Protein AF-A0A2S8PUI9-F1 (afdb_monomer)

Sequence (69 aa):
EELQQQAKLQKQQLIAEATNQIAPLQDAMDLNMANDEEKAQLVAWKKYQISLSRIDVTSAPDINWPKKP

Foldseek 3Di:
DVQLVVLVVVLVVLLVVLVVLLVVLVVCVVVVNHDPVSVVLNVQSVVLNVVSVPWDSVPPPPTDRDDRD

pLDDT: mean 96.32, std 3.3, range [76.81, 98.62]

Solvent-accessible surface area (backbone atoms only — not comparable to full-atom values): 3923 Å² total; per-residue (Å²): 109,70,56,34,50,52,41,48,51,51,48,51,52,55,40,51,51,32,49,64,59,36,49,62,39,48,51,27,51,76,68,73,66,48,50,74,66,44,50,52,49,36,53,40,35,52,52,44,38,54,53,54,71,67,58,67,40,83,50,45,84,77,61,86,76,78,74,82,119

Radius of gyration: 14.12 Å; Cα contacts (8 Å, |Δi|>4): 55; chains: 1; bounding box: 31×14×39 Å

Nearest PDB structures (foldseek):
  7ui9-assembly1_j  TM=5.247E-01  e=3.679E+00  Saccharomyces cerevisiae S288C
  6he1-assembly1_A  TM=5.419E-01  e=5.757E+00  Pseudomonas aeruginosa
  7uio-assembly1_Bj  TM=4.665E-01  e=3.036E+00  Saccharomyces cerevisiae S288C
  6hdz-assembly1_A  TM=5.306E-01  e=6.976E+00  Pseudomonas aeruginosa

Structure (mmCIF, N/CA/C/O backbone):
data_AF-A0A2S8PUI9-F1
#
_entry.id   AF-A0A2S8PUI9-F1
#
loop_
_atom_site.group_PDB
_atom_site.id
_atom_site.type_symbol
_atom_site.label_atom_id
_atom_site.label_alt_id
_atom_site.label_comp_id
_atom_site.label_asym_id
_atom_site.label_entity_id
_atom_site.label_seq_id
_atom_site.pdbx_PDB_ins_code
_atom_site.Cartn_x
_atom_site.Cartn_y
_atom_site.Cartn_z
_atom_site.occupancy
_atom_site.B_iso_or_equiv
_atom_site.auth_seq_id
_atom_site.auth_comp_id
_atom_site.auth_asym_id
_atom_site.auth_atom_id
_atom_site.pdbx_PDB_model_num
ATOM 1 N N . GLU A 1 1 ? -14.826 2.924 20.637 1.00 76.81 1 GLU A N 1
ATOM 2 C CA . GLU A 1 1 ? -13.623 3.719 20.292 1.00 76.81 1 GLU A CA 1
ATOM 3 C C . GLU A 1 1 ? -12.404 2.843 20.004 1.00 76.81 1 GLU A C 1
ATOM 5 O O . GLU A 1 1 ? -11.813 3.008 18.945 1.00 76.81 1 GLU A O 1
ATOM 10 N N . GLU A 1 2 ? -12.078 1.861 20.853 1.00 92.31 2 GLU A N 1
ATOM 11 C CA . GLU A 1 2 ? -10.931 0.952 20.653 1.00 92.31 2 GLU A CA 1
ATOM 12 C C . GLU A 1 2 ? -10.926 0.234 19.287 1.00 92.31 2 GLU A C 1
ATOM 14 O O . GLU A 1 2 ? -9.932 0.293 18.566 1.00 92.31 2 GLU A O 1
ATOM 19 N N . LEU A 1 3 ? -12.057 -0.350 18.870 1.00 92.88 3 LEU A N 1
ATOM 20 C CA . LEU A 1 3 ? -12.179 -1.030 17.568 1.00 92.88 3 LEU A CA 1
ATOM 21 C C . LEU A 1 3 ? -11.928 -0.092 16.375 1.00 92.88 3 LEU A C 1
ATOM 23 O O . LEU A 1 3 ? -11.300 -0.480 15.394 1.00 92.88 3 LEU A O 1
ATOM 27 N N . GLN A 1 4 ? -12.364 1.168 16.467 1.00 93.31 4 GLN A N 1
ATOM 28 C CA . GLN A 1 4 ? -12.107 2.162 15.420 1.00 93.31 4 GLN A CA 1
ATOM 29 C C . GLN A 1 4 ? -10.631 2.567 15.393 1.00 93.31 4 GLN A C 1
ATOM 31 O O . GLN A 1 4 ? -10.083 2.851 14.329 1.00 93.31 4 GLN A O 1
ATOM 36 N N . GLN A 1 5 ? -9.966 2.597 16.549 1.00 95.31 5 GLN A N 1
ATOM 37 C CA . GLN A 1 5 ? -8.539 2.884 16.624 1.00 95.31 5 GLN A CA 1
ATOM 38 C C . GLN A 1 5 ? -7.701 1.731 16.064 1.00 95.31 5 GLN A C 1
ATOM 40 O O . GLN A 1 5 ? -6.788 1.978 15.278 1.00 95.31 5 GLN A O 1
ATOM 45 N N . GLN A 1 6 ? -8.068 0.484 16.364 1.00 95.75 6 GLN A N 1
ATOM 46 C CA . GLN A 1 6 ? -7.478 -0.700 15.735 1.00 95.75 6 GLN A CA 1
ATOM 47 C C . GLN A 1 6 ? -7.677 -0.676 14.212 1.00 95.75 6 GLN A C 1
ATOM 49 O O . GLN A 1 6 ? -6.712 -0.838 13.467 1.00 95.75 6 GLN A O 1
ATOM 54 N N . ALA A 1 7 ? -8.884 -0.357 13.734 1.00 96.25 7 ALA A N 1
ATOM 55 C CA . ALA A 1 7 ? -9.157 -0.210 12.305 1.00 96.25 7 ALA A CA 1
ATOM 56 C C . ALA A 1 7 ? -8.324 0.906 11.644 1.00 96.25 7 ALA A C 1
ATOM 58 O O . ALA A 1 7 ? -7.836 0.734 10.527 1.00 96.25 7 ALA A O 1
ATOM 59 N N . LYS A 1 8 ? -8.104 2.042 12.323 1.00 96.44 8 LYS A N 1
ATOM 60 C CA . LYS A 1 8 ? -7.208 3.112 11.837 1.00 96.44 8 LYS A CA 1
ATOM 61 C C . LYS A 1 8 ? -5.769 2.624 11.693 1.00 96.44 8 LYS A C 1
ATOM 63 O O . LYS A 1 8 ? -5.150 2.891 10.664 1.00 96.44 8 LYS A O 1
ATOM 68 N N . LEU A 1 9 ? -5.259 1.902 12.689 1.00 97.00 9 LEU A N 1
ATOM 69 C CA . LEU A 1 9 ? -3.910 1.332 12.651 1.00 97.00 9 LEU A CA 1
ATOM 70 C C . LEU A 1 9 ? -3.779 0.303 11.525 1.00 97.00 9 LEU A C 1
ATOM 72 O O . LEU A 1 9 ? -2.840 0.380 10.737 1.00 97.00 9 LEU A O 1
ATOM 76 N N . GLN A 1 10 ? -4.758 -0.591 11.378 1.00 96.94 10 GLN A N 1
ATOM 77 C CA . GLN A 1 10 ? -4.790 -1.562 10.287 1.00 96.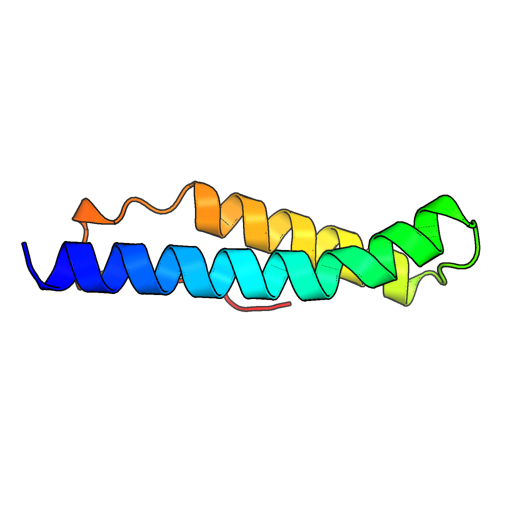94 10 GLN A CA 1
ATOM 78 C C . GLN A 1 10 ? -4.811 -0.867 8.918 1.00 96.94 10 GLN A C 1
ATOM 80 O O . GLN A 1 10 ? -4.021 -1.212 8.042 1.00 96.94 10 GLN A O 1
ATOM 85 N N . LYS A 1 11 ? -5.644 0.166 8.733 1.00 97.44 11 LYS A N 1
ATOM 86 C CA . LYS A 1 11 ? -5.667 0.969 7.499 1.00 97.44 11 LYS A CA 1
ATOM 87 C C . LYS A 1 11 ? -4.296 1.567 7.190 1.00 97.44 11 LYS A C 1
ATOM 89 O O . LYS A 1 11 ? -3.847 1.493 6.050 1.00 97.44 11 LYS A O 1
ATOM 94 N N . GLN A 1 12 ? -3.630 2.145 8.189 1.00 97.88 12 GLN A N 1
ATOM 95 C CA . GLN A 1 12 ? -2.296 2.726 8.027 1.00 97.88 12 GLN A CA 1
ATOM 96 C C . GLN A 1 12 ? -1.254 1.671 7.642 1.00 97.88 12 GLN A C 1
ATOM 98 O O . GLN A 1 12 ? -0.481 1.906 6.717 1.00 97.88 12 GLN A O 1
ATOM 103 N N . GLN A 1 13 ? -1.268 0.503 8.289 1.00 97.94 13 GLN A N 1
ATOM 104 C CA . GLN A 1 13 ? -0.368 -0.608 7.970 1.00 97.94 13 GLN A CA 1
ATOM 105 C C . GLN A 1 13 ? -0.567 -1.108 6.535 1.00 97.94 13 GLN A C 1
ATOM 107 O O . GLN A 1 13 ? 0.403 -1.247 5.796 1.00 97.94 13 GLN A O 1
ATOM 112 N N . LEU A 1 14 ? -1.818 -1.311 6.113 1.00 98.12 14 LEU A N 1
ATOM 113 C CA . LEU A 1 14 ? -2.132 -1.773 4.760 1.00 98.12 14 LEU A CA 1
ATOM 114 C C . LEU A 1 14 ? -1.764 -0.734 3.688 1.00 98.12 14 LEU A C 1
ATOM 116 O O . LEU A 1 14 ? -1.312 -1.104 2.605 1.00 98.12 14 LEU A O 1
ATOM 120 N N . ILE A 1 15 ? -1.933 0.562 3.979 1.00 98.06 15 ILE A N 1
ATOM 121 C CA . ILE A 1 15 ? -1.493 1.641 3.082 1.00 98.06 15 ILE A CA 1
ATOM 122 C C . ILE A 1 15 ? 0.034 1.668 2.989 1.00 98.06 15 ILE A C 1
ATOM 124 O O . ILE A 1 15 ? 0.554 1.784 1.883 1.00 98.06 15 ILE A O 1
ATOM 128 N N . ALA A 1 16 ? 0.747 1.544 4.112 1.00 98.38 16 ALA A N 1
ATOM 129 C CA . ALA A 1 16 ? 2.208 1.519 4.132 1.00 98.38 16 ALA A CA 1
ATOM 130 C C . ALA A 1 16 ? 2.766 0.318 3.356 1.00 98.38 16 ALA A C 1
ATOM 132 O O . ALA A 1 16 ? 3.689 0.472 2.562 1.00 98.38 16 ALA A O 1
ATOM 133 N N . GLU A 1 17 ? 2.158 -0.857 3.516 1.00 98.12 17 GLU A N 1
ATOM 134 C CA . GLU A 1 17 ? 2.489 -2.041 2.726 1.00 98.12 17 GLU A CA 1
ATOM 135 C C . GLU A 1 17 ? 2.281 -1.793 1.228 1.00 98.12 17 GLU A C 1
ATOM 137 O O . GLU A 1 17 ? 3.190 -2.030 0.437 1.00 98.12 17 GLU A O 1
ATOM 142 N N . ALA A 1 18 ? 1.125 -1.248 0.834 1.00 98.00 18 ALA A N 1
ATOM 143 C CA . ALA A 1 18 ? 0.871 -0.913 -0.563 1.00 98.00 18 ALA A CA 1
ATOM 144 C C . ALA A 1 18 ? 1.896 0.097 -1.104 1.00 98.00 18 ALA A C 1
ATOM 146 O O . ALA A 1 18 ? 2.372 -0.068 -2.220 1.00 98.00 18 ALA A O 1
ATOM 147 N N . THR A 1 19 ? 2.281 1.106 -0.316 1.00 98.0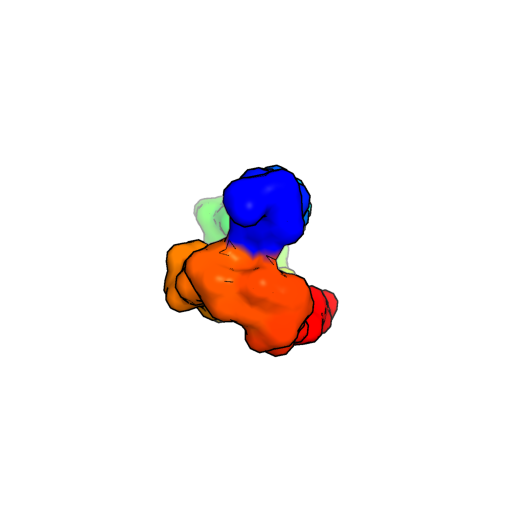6 19 THR A N 1
ATOM 148 C CA . THR A 1 19 ? 3.330 2.068 -0.692 1.00 98.06 19 THR A CA 1
ATOM 149 C C . THR A 1 19 ? 4.671 1.374 -0.926 1.00 98.06 19 THR A C 1
ATOM 151 O O . THR A 1 19 ? 5.327 1.656 -1.926 1.00 98.06 19 THR A O 1
ATOM 154 N N . ASN A 1 20 ? 5.056 0.441 -0.052 1.00 98.38 20 ASN A N 1
ATOM 155 C CA . ASN A 1 20 ? 6.309 -0.306 -0.172 1.00 98.38 20 ASN A CA 1
ATOM 156 C C . ASN A 1 20 ? 6.344 -1.200 -1.421 1.00 98.38 20 ASN A C 1
ATOM 158 O O . ASN A 1 20 ? 7.404 -1.347 -2.018 1.00 98.38 20 ASN A O 1
ATOM 162 N N . GLN A 1 21 ? 5.200 -1.750 -1.840 1.00 98.38 21 GLN A N 1
ATOM 163 C CA . GLN A 1 21 ? 5.087 -2.515 -3.089 1.00 98.38 21 GLN A CA 1
ATOM 164 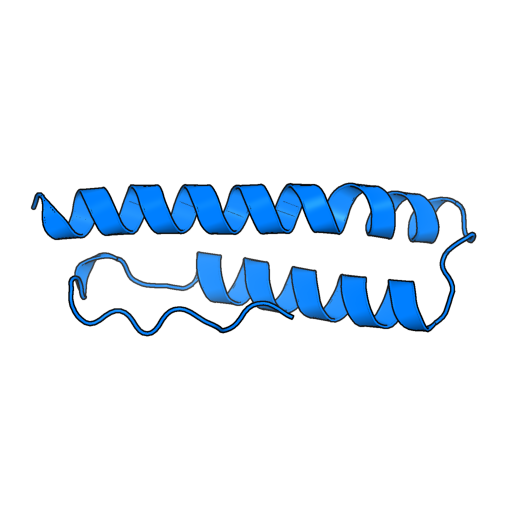C C . GLN A 1 21 ? 5.067 -1.603 -4.323 1.00 98.38 21 GLN A C 1
ATOM 166 O O . GLN A 1 21 ? 5.641 -1.935 -5.355 1.00 98.38 21 GLN A O 1
ATOM 171 N N . ILE A 1 22 ? 4.426 -0.435 -4.220 1.00 98.50 22 ILE A N 1
ATOM 172 C CA . ILE A 1 22 ? 4.347 0.557 -5.300 1.00 98.50 22 ILE A CA 1
ATOM 173 C C . ILE A 1 22 ? 5.718 1.155 -5.611 1.00 98.50 22 ILE A C 1
ATOM 175 O O . ILE A 1 22 ? 5.998 1.366 -6.784 1.00 98.50 22 ILE A O 1
ATO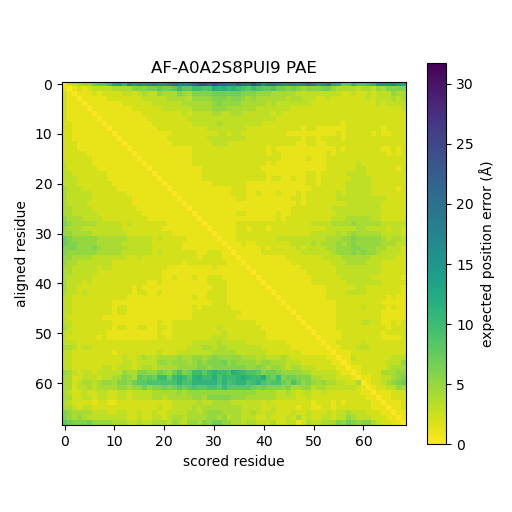M 179 N N . ALA A 1 23 ? 6.552 1.429 -4.603 1.00 98.50 23 ALA A N 1
ATOM 180 C CA . ALA A 1 23 ? 7.835 2.113 -4.778 1.00 98.50 23 ALA A CA 1
ATOM 181 C C . ALA A 1 23 ? 8.746 1.472 -5.853 1.00 98.50 23 ALA A C 1
ATOM 183 O O . ALA A 1 23 ? 9.006 2.139 -6.851 1.00 98.50 23 ALA A O 1
ATOM 184 N N . PRO A 1 24 ? 9.148 0.188 -5.759 1.00 98.38 24 PRO A N 1
ATOM 185 C CA . PRO A 1 24 ? 10.020 -0.423 -6.767 1.00 98.38 24 PRO A CA 1
ATOM 186 C C . PRO A 1 24 ? 9.354 -0.543 -8.147 1.00 98.38 24 PRO A C 1
ATOM 188 O O . PRO A 1 24 ? 10.015 -0.397 -9.172 1.00 98.38 24 PRO A O 1
ATOM 191 N N . LEU A 1 25 ? 8.039 -0.779 -8.193 1.00 98.50 25 LEU A N 1
ATOM 192 C CA . LEU A 1 25 ? 7.283 -0.857 -9.447 1.00 98.50 25 LEU A CA 1
ATOM 193 C C . LEU A 1 25 ? 7.195 0.512 -10.142 1.00 98.50 25 LEU A C 1
ATOM 195 O O . LEU A 1 25 ? 7.227 0.601 -11.370 1.00 98.50 25 LEU A O 1
ATOM 199 N N . GLN A 1 26 ? 7.075 1.582 -9.354 1.00 98.44 26 GLN A N 1
ATOM 200 C CA . GLN A 1 26 ? 7.094 2.952 -9.845 1.00 98.44 26 GLN A CA 1
ATOM 201 C C . GLN A 1 26 ? 8.492 3.321 -10.343 1.00 98.44 26 GLN A C 1
ATOM 203 O O . GLN A 1 26 ? 8.589 3.843 -11.447 1.00 98.44 26 GLN A O 1
ATOM 208 N N . ASP A 1 27 ? 9.549 2.966 -9.609 1.00 98.62 27 ASP A N 1
ATOM 209 C CA . ASP A 1 27 ? 10.935 3.176 -10.044 1.00 98.62 27 ASP A CA 1
ATOM 210 C C . ASP A 1 27 ? 11.207 2.471 -11.383 1.00 98.62 27 ASP A C 1
ATOM 212 O O . ASP A 1 27 ? 11.754 3.067 -12.311 1.00 98.62 27 ASP A O 1
ATOM 216 N N . ALA A 1 28 ? 10.755 1.220 -11.535 1.00 98.25 28 ALA A N 1
ATOM 217 C CA . ALA A 1 28 ? 10.858 0.491 -12.797 1.00 98.25 28 ALA A CA 1
ATOM 218 C C . ALA A 1 28 ? 10.088 1.191 -13.932 1.00 98.25 28 ALA A C 1
ATOM 220 O O . ALA A 1 28 ? 10.571 1.241 -15.066 1.00 98.25 28 ALA A O 1
ATOM 221 N N . MET A 1 29 ? 8.908 1.758 -13.655 1.00 97.56 29 MET A N 1
ATOM 222 C CA . MET A 1 29 ? 8.165 2.542 -14.646 1.00 97.56 29 MET A CA 1
ATOM 223 C C . MET A 1 29 ? 8.885 3.838 -15.025 1.00 97.56 29 MET A C 1
ATOM 225 O O . MET A 1 29 ? 8.990 4.137 -16.214 1.00 97.56 29 MET A O 1
ATOM 229 N N . ASP A 1 30 ? 9.404 4.574 -14.046 1.00 98.19 30 ASP A N 1
ATOM 230 C CA . ASP A 1 30 ? 10.073 5.861 -14.247 1.00 98.19 30 ASP A CA 1
ATOM 231 C C . ASP A 1 30 ? 11.390 5.698 -15.024 1.00 98.19 30 ASP A C 1
ATOM 233 O O . ASP A 1 30 ? 11.740 6.535 -15.857 1.00 98.19 30 ASP A O 1
ATOM 237 N N . LEU A 1 31 ? 12.084 4.573 -14.824 1.00 98.38 31 LEU A N 1
ATOM 238 C CA . LEU A 1 31 ? 13.294 4.199 -15.559 1.00 98.38 31 LEU A CA 1
ATOM 239 C C . LEU A 1 31 ? 13.013 3.529 -16.917 1.00 98.38 31 LEU A C 1
ATOM 241 O O . LEU A 1 31 ? 13.955 3.162 -17.617 1.00 98.38 31 LEU A O 1
ATOM 245 N N . ASN A 1 32 ? 11.744 3.369 -17.317 1.00 97.19 32 ASN A N 1
ATOM 246 C CA . ASN A 1 32 ? 11.321 2.601 -18.501 1.00 97.19 32 ASN A CA 1
ATOM 247 C C . ASN A 1 32 ? 11.833 1.144 -18.514 1.00 97.19 32 ASN A C 1
ATOM 249 O O . ASN A 1 32 ? 12.037 0.554 -19.574 1.00 97.19 32 ASN A O 1
ATOM 253 N N . MET A 1 33 ? 12.036 0.564 -17.332 1.00 98.06 33 MET A N 1
ATOM 254 C CA . MET A 1 33 ? 12.488 -0.815 -17.127 1.00 98.06 33 MET A CA 1
ATOM 255 C C . MET A 1 33 ? 11.335 -1.775 -16.809 1.00 98.06 33 MET A C 1
ATOM 257 O O . MET A 1 33 ? 11.527 -2.985 -16.877 1.00 98.06 33 MET A O 1
ATOM 261 N N . ALA A 1 34 ? 10.147 -1.249 -16.490 1.00 97.88 34 ALA A N 1
ATOM 262 C CA . ALA A 1 34 ? 8.991 -2.058 -16.129 1.00 97.88 34 ALA A CA 1
ATOM 263 C C . ALA A 1 34 ? 8.508 -2.930 -17.296 1.00 97.88 34 ALA A C 1
ATOM 265 O O . ALA A 1 34 ? 8.179 -2.432 -18.382 1.00 97.88 34 ALA A O 1
ATOM 266 N N . ASN A 1 35 ? 8.377 -4.226 -17.036 1.00 97.88 35 ASN A N 1
ATOM 267 C CA . ASN A 1 35 ? 7.687 -5.152 -17.922 1.00 97.88 35 ASN A CA 1
ATOM 268 C C . ASN A 1 35 ? 6.153 -5.022 -17.783 1.00 97.88 35 ASN A C 1
ATOM 270 O O . ASN A 1 35 ? 5.633 -4.287 -16.939 1.00 97.88 35 ASN A O 1
ATOM 274 N N . ASP A 1 36 ? 5.400 -5.701 -18.648 1.00 98.12 36 ASP A N 1
ATOM 275 C CA . ASP A 1 36 ? 3.937 -5.563 -18.672 1.00 98.12 36 ASP A CA 1
ATOM 276 C C . ASP A 1 36 ? 3.251 -6.141 -17.424 1.00 98.12 36 ASP A C 1
ATOM 278 O O . ASP A 1 36 ? 2.208 -5.627 -17.008 1.00 98.12 36 ASP A O 1
ATOM 282 N N . GLU A 1 37 ? 3.856 -7.139 -16.778 1.00 97.62 37 GLU A N 1
ATOM 283 C CA . GLU A 1 37 ? 3.388 -7.662 -15.494 1.00 97.62 37 GLU A CA 1
ATOM 284 C C . GLU A 1 37 ? 3.590 -6.632 -14.377 1.00 97.62 37 GLU A C 1
ATOM 286 O O . GLU A 1 37 ? 2.649 -6.338 -13.643 1.00 97.62 37 GLU A O 1
ATOM 291 N N . GLU A 1 38 ? 4.762 -6.001 -14.291 1.00 98.12 38 GLU A N 1
ATOM 292 C CA . GLU A 1 38 ? 5.059 -4.954 -13.305 1.00 98.12 38 GLU A CA 1
ATOM 293 C C . GLU A 1 38 ? 4.142 -3.737 -13.472 1.00 98.12 38 GLU A C 1
ATOM 295 O O . GLU A 1 38 ? 3.639 -3.194 -12.486 1.00 98.12 38 GLU A O 1
ATOM 300 N N . LYS A 1 39 ? 3.836 -3.337 -14.714 1.00 97.94 39 LYS A N 1
ATOM 301 C CA . LYS A 1 39 ? 2.851 -2.276 -14.989 1.00 97.94 39 LYS A C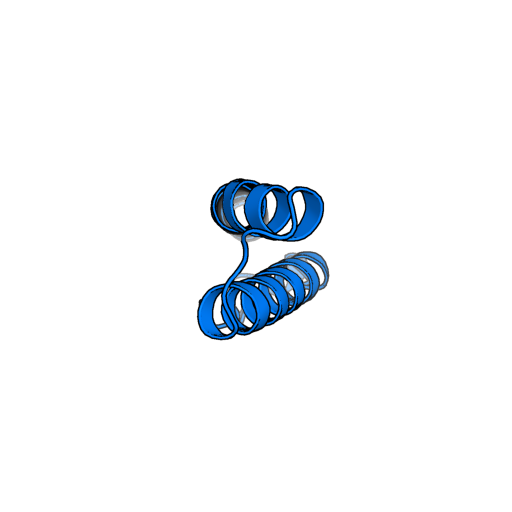A 1
ATOM 302 C C . LYS A 1 39 ? 1.456 -2.670 -14.505 1.00 97.94 39 LYS A C 1
ATOM 304 O O . LYS A 1 39 ? 0.767 -1.856 -13.881 1.00 97.94 39 LYS A O 1
ATOM 309 N N . ALA A 1 40 ? 1.025 -3.904 -14.776 1.00 98.19 40 ALA A N 1
ATOM 310 C CA . ALA A 1 40 ? -0.268 -4.405 -14.318 1.00 98.19 40 ALA A CA 1
ATOM 311 C C . ALA A 1 40 ? -0.334 -4.469 -12.782 1.00 98.19 40 ALA A C 1
ATOM 313 O O . ALA A 1 40 ? -1.313 -4.002 -12.190 1.00 98.19 40 ALA A O 1
ATOM 314 N N . GLN A 1 41 ? 0.730 -4.959 -12.138 1.00 98.00 41 GLN A N 1
ATOM 315 C CA . GLN A 1 41 ? 0.866 -4.988 -10.684 1.00 98.00 41 GLN A CA 1
ATOM 316 C C . GLN A 1 41 ? 0.851 -3.576 -10.091 1.00 98.00 41 GLN A C 1
ATOM 318 O O . GLN A 1 41 ? 0.122 -3.340 -9.128 1.00 98.00 41 GLN A O 1
ATOM 323 N N . LEU A 1 42 ? 1.557 -2.605 -10.684 1.00 98.44 42 LEU A N 1
ATOM 324 C CA . LEU A 1 42 ? 1.555 -1.220 -10.205 1.00 98.44 42 LEU A CA 1
ATOM 325 C C . LEU A 1 42 ? 0.141 -0.638 -10.208 1.00 98.44 42 LEU A C 1
ATOM 327 O O . LEU A 1 42 ? -0.289 -0.010 -9.238 1.00 98.44 42 LEU A O 1
ATOM 331 N N . VAL A 1 43 ? -0.602 -0.850 -11.296 1.00 98.25 43 VAL A N 1
ATOM 332 C CA . VAL A 1 43 ? -1.992 -0.394 -11.403 1.00 98.25 43 VAL A CA 1
ATOM 333 C C . VAL A 1 43 ? -2.865 -1.066 -10.343 1.00 98.25 43 VAL A C 1
ATOM 335 O O . VAL A 1 43 ? -3.689 -0.391 -9.719 1.00 98.25 43 VAL A O 1
ATOM 338 N N . ALA A 1 44 ? -2.695 -2.368 -10.114 1.00 98.38 44 ALA A N 1
ATOM 339 C CA . ALA A 1 44 ? -3.462 -3.102 -9.115 1.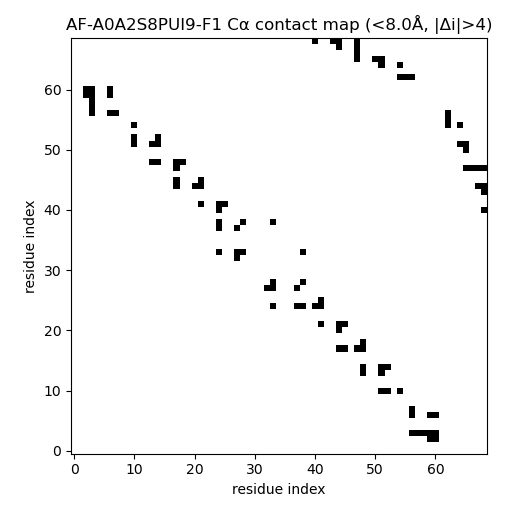00 98.38 44 ALA A CA 1
ATOM 340 C C . ALA A 1 44 ? -3.163 -2.613 -7.686 1.00 98.38 44 ALA A C 1
ATOM 342 O O . ALA A 1 44 ? -4.097 -2.312 -6.937 1.00 98.38 44 ALA A O 1
ATOM 343 N N . TRP A 1 45 ? -1.889 -2.410 -7.336 1.00 98.44 45 TRP A N 1
ATOM 344 C CA . TRP A 1 45 ? -1.480 -1.868 -6.038 1.00 98.44 45 TRP A CA 1
ATOM 345 C C . TRP A 1 45 ? -1.952 -0.428 -5.819 1.00 98.44 45 TRP A C 1
ATOM 347 O O . TRP A 1 45 ? -2.457 -0.113 -4.740 1.00 98.44 45 TRP A O 1
ATOM 357 N N . LYS A 1 46 ? -1.895 0.441 -6.838 1.00 98.12 46 LYS A N 1
ATOM 358 C CA . LYS A 1 46 ? -2.454 1.805 -6.753 1.00 98.12 46 LYS A CA 1
ATOM 359 C C . LYS A 1 46 ? -3.966 1.792 -6.521 1.00 98.12 46 LYS A C 1
ATOM 361 O O . LYS A 1 46 ? -4.467 2.523 -5.666 1.00 98.12 46 LYS A O 1
ATOM 366 N N . LYS A 1 47 ? -4.710 0.938 -7.238 1.00 98.25 47 LYS A N 1
ATOM 367 C CA . LYS A 1 47 ? -6.161 0.757 -7.024 1.00 98.25 47 LYS A CA 1
ATOM 368 C C . LYS A 1 47 ? -6.464 0.258 -5.610 1.00 98.25 47 LYS A C 1
ATOM 370 O O . LYS A 1 47 ? -7.390 0.763 -4.972 1.00 98.25 47 LYS A O 1
ATOM 375 N N . TYR A 1 48 ? -5.681 -0.697 -5.116 1.00 98.25 48 TYR A N 1
ATOM 376 C CA . TYR A 1 48 ? -5.784 -1.212 -3.754 1.00 98.25 48 TYR A CA 1
ATOM 377 C C . TYR A 1 48 ? -5.544 -0.112 -2.706 1.00 98.25 48 TYR A C 1
ATOM 379 O O . TYR A 1 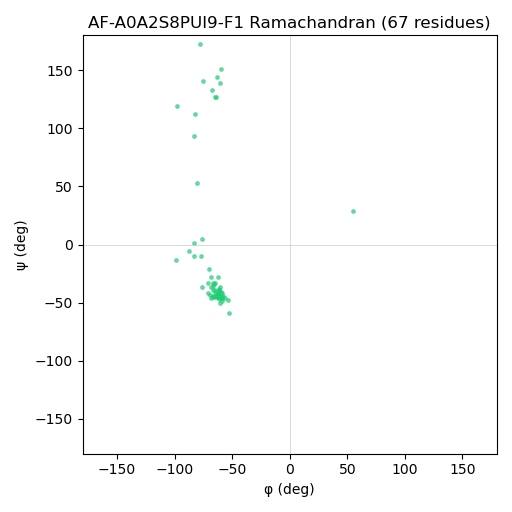48 ? -6.401 0.104 -1.850 1.00 98.25 48 TYR A O 1
ATOM 387 N N . GLN A 1 49 ? -4.461 0.663 -2.825 1.00 97.94 49 GLN A N 1
ATOM 388 C CA . GLN A 1 49 ? -4.153 1.773 -1.916 1.00 97.94 49 GLN A CA 1
ATOM 389 C C . GLN A 1 49 ? -5.264 2.841 -1.892 1.00 97.94 49 GLN A C 1
ATOM 391 O O . GLN A 1 49 ? -5.656 3.304 -0.820 1.00 97.94 49 GLN A O 1
ATOM 396 N N . ILE A 1 50 ? -5.825 3.197 -3.056 1.00 97.69 50 ILE A N 1
ATOM 397 C CA . ILE A 1 50 ? -6.966 4.126 -3.153 1.00 97.69 50 ILE A CA 1
ATOM 398 C C . ILE A 1 50 ? -8.223 3.531 -2.504 1.00 97.69 50 ILE A C 1
ATOM 400 O O . ILE A 1 50 ? -8.983 4.240 -1.848 1.00 97.69 50 ILE A O 1
ATOM 404 N N . SER A 1 51 ? -8.459 2.231 -2.671 1.00 97.75 51 SER A N 1
ATOM 405 C CA . SER A 1 51 ? -9.600 1.557 -2.043 1.00 97.75 51 SER A CA 1
ATOM 406 C C . SER A 1 51 ? -9.473 1.585 -0.522 1.00 97.75 51 SER A C 1
ATOM 408 O O . SER A 1 51 ? -10.427 1.953 0.158 1.00 97.75 51 SER A O 1
ATOM 410 N N . LEU A 1 52 ? -8.277 1.304 0.007 1.00 97.38 52 LEU A N 1
ATOM 411 C CA . LEU A 1 52 ? -7.977 1.423 1.434 1.00 97.38 52 LEU A CA 1
ATOM 412 C C . LEU A 1 52 ? -8.183 2.846 1.950 1.00 97.38 52 LEU A C 1
ATOM 414 O O . LEU A 1 52 ? -8.794 3.031 3.001 1.00 97.38 52 LEU A O 1
ATOM 418 N N . SER A 1 53 ? -7.701 3.864 1.228 1.00 95.38 53 SER A N 1
ATOM 419 C CA . SER A 1 53 ? -7.801 5.262 1.666 1.00 95.38 53 SER A CA 1
ATOM 420 C C . SER A 1 53 ? -9.253 5.732 1.805 1.00 95.38 53 SER A C 1
ATOM 422 O O . SER A 1 53 ? -9.543 6.548 2.682 1.00 95.38 53 SER A O 1
ATOM 424 N N . ARG A 1 54 ? -10.172 5.144 1.032 1.00 96.12 54 ARG A N 1
ATOM 425 C CA . ARG A 1 54 ? -11.617 5.416 1.068 1.00 96.12 54 ARG A CA 1
ATOM 426 C C . ARG A 1 54 ? -12.386 4.658 2.152 1.00 96.12 54 ARG A C 1
ATOM 428 O O . ARG A 1 54 ? -13.547 4.979 2.371 1.00 96.12 54 ARG A O 1
ATOM 435 N N . ILE A 1 55 ? -11.772 3.689 2.834 1.00 95.19 55 ILE A N 1
ATOM 436 C CA . ILE A 1 55 ? -12.444 2.938 3.905 1.00 95.19 55 ILE A CA 1
ATOM 437 C C . ILE A 1 55 ? -12.805 3.872 5.054 1.00 95.19 55 ILE A C 1
ATOM 439 O O . ILE A 1 55 ? -11.928 4.549 5.609 1.00 95.19 55 ILE A O 1
ATOM 443 N N . ASP A 1 56 ? -14.080 3.843 5.431 1.00 94.44 56 ASP A N 1
ATOM 444 C CA . ASP A 1 56 ? -14.576 4.456 6.651 1.00 94.44 56 ASP A CA 1
ATOM 445 C C . ASP A 1 56 ? -14.349 3.519 7.847 1.00 94.44 56 ASP A C 1
ATOM 447 O O . ASP A 1 56 ? -14.936 2.446 7.969 1.00 94.44 56 ASP A O 1
ATOM 451 N N . VAL A 1 57 ? -13.464 3.944 8.745 1.00 94.00 57 VAL A N 1
ATOM 452 C CA . VAL A 1 57 ? -13.074 3.198 9.950 1.00 94.00 57 VAL A CA 1
ATOM 453 C C . VAL A 1 57 ? -14.116 3.278 11.067 1.00 94.00 57 VAL A C 1
ATOM 455 O O . VAL A 1 57 ? -13.991 2.565 12.061 1.00 94.00 57 VAL A O 1
ATOM 458 N N . THR A 1 58 ? -15.134 4.136 10.937 1.00 93.69 58 THR A N 1
ATOM 459 C CA . THR A 1 58 ? -16.216 4.241 11.928 1.00 93.69 58 THR A CA 1
ATOM 460 C C . THR A 1 58 ? -17.131 3.017 11.923 1.00 93.69 58 THR A C 1
ATOM 462 O O . THR A 1 58 ? -17.732 2.721 12.953 1.00 93.69 58 THR A O 1
ATOM 465 N N . SER A 1 59 ? -17.144 2.259 10.818 1.00 91.50 59 SER A N 1
ATOM 466 C CA . SER A 1 59 ? -17.901 1.011 10.642 1.00 91.50 59 SER A CA 1
ATOM 467 C C . SER A 1 59 ? -17.281 -0.204 11.352 1.00 91.50 59 SER A C 1
ATOM 469 O O . SER A 1 59 ? -17.755 -1.320 11.183 1.00 91.50 59 SER A O 1
ATOM 471 N N . ALA A 1 60 ? -16.207 -0.026 12.130 1.00 90.75 60 ALA A N 1
ATOM 472 C CA . ALA A 1 60 ? -15.575 -1.122 12.861 1.00 90.75 60 ALA A CA 1
ATOM 473 C C . ALA A 1 60 ? -16.551 -1.787 13.861 1.00 90.75 60 ALA A C 1
ATOM 475 O O . ALA A 1 60 ? -17.252 -1.068 14.581 1.00 90.75 60 ALA A O 1
ATOM 476 N N . PRO A 1 61 ? -16.550 -3.131 13.975 1.00 87.25 61 PRO A N 1
ATOM 477 C CA . PRO A 1 61 ? -15.598 -4.075 13.372 1.00 87.25 61 PRO A CA 1
ATOM 478 C C . PRO A 1 61 ? -15.964 -4.550 11.952 1.00 87.25 61 PRO A C 1
ATOM 480 O O . PRO A 1 61 ? -15.152 -5.222 11.319 1.00 87.25 61 PRO A O 1
ATOM 483 N N . ASP A 1 62 ? -17.134 -4.176 11.434 1.00 93.38 62 ASP A N 1
ATOM 484 C CA . ASP A 1 62 ? -17.706 -4.658 10.170 1.00 93.38 62 ASP A CA 1
ATOM 485 C C . ASP A 1 62 ? -17.114 -3.948 8.938 1.00 93.38 62 ASP A C 1
ATOM 487 O O . ASP A 1 62 ? -17.811 -3.398 8.084 1.00 93.38 62 ASP A O 1
ATOM 491 N N . ILE A 1 63 ? -15.783 -3.947 8.838 1.00 94.38 63 ILE A N 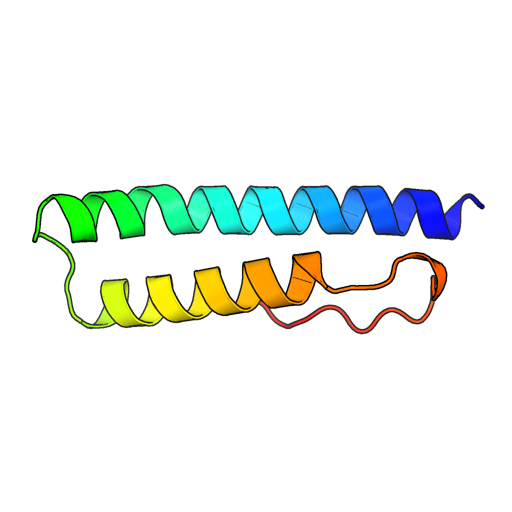1
ATOM 492 C CA . ILE A 1 63 ? -15.050 -3.364 7.713 1.00 94.38 63 ILE A CA 1
ATOM 493 C C . ILE A 1 63 ? -14.682 -4.463 6.722 1.00 94.38 63 ILE A C 1
ATOM 495 O O . ILE A 1 63 ? -13.906 -5.372 7.023 1.00 94.38 63 ILE A O 1
ATOM 499 N N . ASN A 1 64 ? -15.177 -4.331 5.493 1.00 93.75 64 ASN A N 1
ATOM 500 C CA . ASN A 1 64 ? -14.757 -5.186 4.393 1.00 93.75 64 ASN A CA 1
ATOM 501 C C . ASN A 1 64 ? -13.457 -4.654 3.776 1.00 93.75 64 ASN A C 1
ATOM 503 O O . ASN A 1 64 ? -13.470 -3.776 2.908 1.00 93.75 64 ASN A O 1
ATOM 507 N N . TRP A 1 65 ? -12.324 -5.168 4.249 1.00 95.25 65 TRP A N 1
ATOM 508 C CA . TRP A 1 65 ? -11.019 -4.809 3.705 1.00 95.25 65 TRP A CA 1
ATOM 509 C C . TRP A 1 65 ? -10.866 -5.338 2.270 1.00 95.25 65 TRP A C 1
ATOM 511 O O . TRP A 1 65 ? -11.164 -6.508 2.014 1.00 95.25 65 TRP A O 1
ATOM 521 N N . PRO A 1 66 ? -10.386 -4.515 1.318 1.00 95.75 66 PRO A N 1
ATOM 522 C CA . PRO A 1 66 ? -10.114 -4.977 -0.032 1.00 95.75 66 PRO A CA 1
ATOM 523 C C . PRO A 1 66 ? -9.068 -6.093 0.000 1.00 95.75 66 PRO A C 1
ATOM 525 O O . PRO A 1 66 ? -8.205 -6.141 0.878 1.00 95.75 66 PRO A O 1
ATOM 528 N N . LYS A 1 67 ? -9.136 -6.998 -0.976 1.00 94.75 67 LYS A N 1
ATOM 529 C CA . LYS A 1 67 ? -8.113 -8.030 -1.145 1.00 94.75 67 LYS A CA 1
ATOM 530 C C . LYS A 1 67 ? -6.865 -7.410 -1.759 1.00 94.75 67 LYS A C 1
ATOM 532 O O . LYS A 1 67 ? -6.973 -6.553 -2.638 1.00 94.75 67 LYS A O 1
ATOM 537 N N . LYS A 1 68 ? -5.705 -7.857 -1.285 1.00 94.62 68 LYS A N 1
ATOM 538 C CA . LYS A 1 68 ? -4.420 -7.501 -1.885 1.00 94.62 68 LYS A CA 1
ATOM 539 C C . LYS A 1 68 ? -4.361 -8.037 -3.329 1.00 94.62 68 LYS A C 1
ATOM 541 O O . LYS A 1 68 ? -4.957 -9.092 -3.571 1.00 94.62 68 LYS A O 1
ATOM 546 N N . PRO A 1 69 ? -3.725 -7.298 -4.254 1.00 92.81 69 PRO A N 1
ATOM 547 C CA . PRO A 1 69 ? -3.450 -7.757 -5.613 1.00 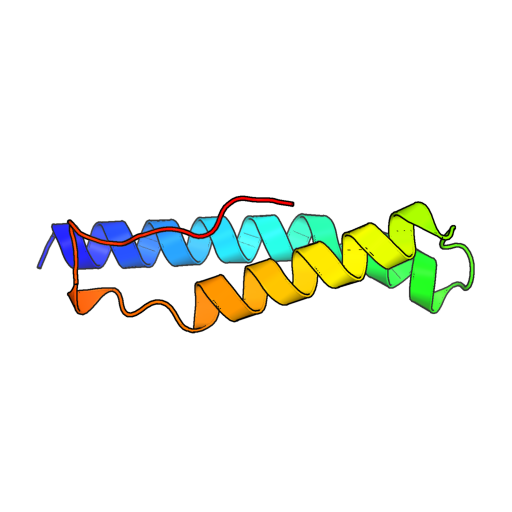92.81 69 PRO A CA 1
ATOM 548 C C . PRO A 1 69 ? -2.614 -9.032 -5.672 1.00 92.81 69 PRO A C 1
ATOM 550 O O . PRO A 1 69 ? -1.803 -9.243 -4.741 1.00 92.81 69 PRO A O 1
#

InterPro domains:
  IPR003458 Bacteriophage T4, Gp38, tail fibre assembly [PF02413] (1-69)
  IPR051220 Tail Fiber Assembly Chaperone [PTHR34413] (4-69)

Secondary structure (DSSP, 8-state):
-HHHHHHHHHHHHHHHHHHHHHHHHHHHHHTT---HHHHHHHHHHHHHHHHHHT--GGGTT---PPPP-

Mean predicted aligned error: 2.6 Å

Organism: NCBI:txid2918802